Protein AF-A0A817YGF6-F1 (afdb_monomer_lite)

Secondary structure (DSSP, 8-state):
-HHHHHHHTSTT---SHHHHHHHHHHHHHHT-EEEEEE-STT--EEEE--TTTTSS---S-EEEEEEE-STT-EEEEE----

Sequence (82 aa):
MLRKVKKFSKNGVSDSTLGDIVPLTISNTFNIKIIIFTSVSNLSRIEIKPANGNNASLPQKTIFLAYNQYGIGHYDAAYPRT

Foldseek 3Di:
DVVVVVQCPDPPDCADPVNVCVVQVVCQVQLEKEWEAEPPPPPRIDIHHHPPVPPDDHRPYYWYWYWYPPDRIDIDGDDDDD

Structure (mmCIF, N/CA/C/O backbone):
data_AF-A0A817YGF6-F1
#
_entry.id   AF-A0A817YGF6-F1
#
loop_
_atom_site.group_PDB
_atom_site.id
_atom_site.type_symbol
_atom_site.label_atom_id
_atom_site.label_alt_id
_atom_site.label_comp_id
_atom_site.label_asym_id
_atom_site.label_entity_id
_atom_site.label_seq_id
_atom_site.pdbx_PDB_ins_code
_atom_site.Cartn_x
_atom_site.Cartn_y
_atom_site.Cartn_z
_atom_site.occupancy
_atom_site.B_iso_or_equiv
_atom_site.auth_seq_id
_atom_site.auth_comp_id
_atom_site.auth_asym_id
_atom_site.auth_atom_id
_atom_site.pdbx_PDB_model_num
ATOM 1 N N . MET A 1 1 ? 10.342 20.786 -4.381 1.00 64.00 1 MET A N 1
ATOM 2 C CA . MET A 1 1 ? 9.130 20.210 -3.754 1.00 64.00 1 MET A CA 1
ATOM 3 C C . MET A 1 1 ? 7.864 20.457 -4.582 1.00 64.00 1 MET A C 1
ATOM 5 O O . MET A 1 1 ? 7.286 19.483 -5.044 1.00 64.00 1 MET A O 1
ATOM 9 N N . LEU A 1 2 ? 7.498 21.710 -4.899 1.00 75.25 2 LEU A N 1
ATOM 10 C CA . LEU A 1 2 ? 6.299 22.047 -5.701 1.00 75.25 2 LEU A CA 1
ATOM 11 C C . LEU A 1 2 ? 6.160 21.285 -7.034 1.00 75.25 2 LEU A C 1
ATOM 13 O O . LEU A 1 2 ? 5.068 20.859 -7.393 1.00 75.25 2 LEU A O 1
ATOM 17 N N . ARG A 1 3 ? 7.263 21.092 -7.774 1.00 76.50 3 ARG A N 1
ATOM 18 C CA . ARG A 1 3 ? 7.250 20.343 -9.047 1.00 76.50 3 ARG A CA 1
ATOM 19 C C . ARG A 1 3 ? 6.871 18.865 -8.868 1.00 76.50 3 ARG A C 1
ATOM 21 O O . ARG A 1 3 ? 6.183 18.325 -9.723 1.00 76.50 3 ARG A O 1
ATOM 28 N N . LYS A 1 4 ? 7.279 18.234 -7.758 1.00 73.38 4 LYS A N 1
ATOM 29 C CA . LYS A 1 4 ? 6.925 16.838 -7.436 1.00 73.38 4 LYS A CA 1
ATOM 30 C C . LYS A 1 4 ? 5.444 16.723 -7.068 1.00 73.38 4 LYS A C 1
ATOM 32 O O . LYS A 1 4 ? 4.771 15.841 -7.580 1.00 73.38 4 LYS A O 1
ATOM 37 N N . VAL A 1 5 ? 4.926 17.676 -6.288 1.00 76.56 5 VAL A N 1
ATOM 38 C CA . VAL A 1 5 ? 3.496 17.759 -5.935 1.00 76.56 5 VAL A CA 1
ATOM 39 C C . VAL A 1 5 ? 2.625 17.935 -7.182 1.00 76.56 5 VAL A C 1
ATOM 41 O O . VAL A 1 5 ? 1.690 17.173 -7.383 1.00 76.56 5 VAL A O 1
ATOM 44 N N . LYS A 1 6 ? 2.981 18.870 -8.074 1.00 80.06 6 LYS A N 1
ATOM 45 C CA . LYS A 1 6 ? 2.272 19.077 -9.351 1.00 80.06 6 LYS A CA 1
ATOM 46 C C . LYS A 1 6 ? 2.341 17.872 -10.299 1.00 80.06 6 LYS A C 1
ATOM 48 O O . LYS A 1 6 ? 1.484 17.738 -11.165 1.00 80.06 6 LYS A O 1
ATOM 53 N N . LYS A 1 7 ? 3.386 17.041 -10.201 1.00 78.88 7 LYS A N 1
ATOM 54 C CA . LYS A 1 7 ? 3.483 15.788 -10.966 1.00 78.88 7 LYS A CA 1
ATOM 55 C C . LYS A 1 7 ? 2.541 14.742 -10.366 1.00 78.88 7 LYS A C 1
ATOM 57 O O . LYS A 1 7 ? 1.768 14.161 -11.110 1.00 78.88 7 LYS A O 1
ATOM 62 N N . PHE A 1 8 ? 2.577 14.56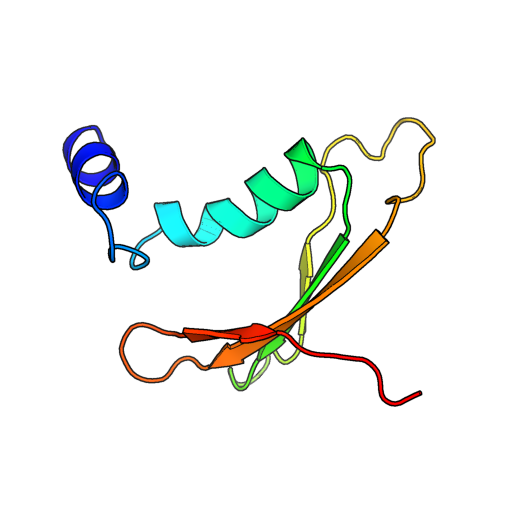2 -9.046 1.00 79.81 8 PHE A N 1
ATOM 63 C CA . PHE A 1 8 ? 1.734 13.607 -8.323 1.00 79.81 8 PHE A CA 1
ATOM 64 C C . PHE A 1 8 ? 0.234 13.922 -8.431 1.00 79.81 8 PHE A C 1
ATOM 66 O O . PHE A 1 8 ? -0.584 13.018 -8.487 1.00 79.81 8 PHE A O 1
ATOM 73 N N . SER A 1 9 ? -0.142 15.199 -8.541 1.00 79.25 9 SER A N 1
ATOM 74 C CA . SER A 1 9 ? -1.541 15.597 -8.740 1.00 79.25 9 SER A CA 1
ATOM 75 C C . SER A 1 9 ? -2.112 15.233 -10.119 1.00 79.25 9 SER A C 1
ATOM 77 O O . SER A 1 9 ? -3.261 15.564 -10.398 1.00 79.25 9 SER A O 1
ATOM 79 N N . LYS A 1 10 ? -1.320 14.639 -11.022 1.00 82.94 10 LYS A N 1
ATOM 80 C CA . LYS A 1 10 ? -1.791 14.173 -12.330 1.00 82.94 10 LYS A CA 1
ATOM 81 C C . LYS A 1 10 ? -2.263 12.726 -12.234 1.00 82.94 10 LYS A C 1
ATOM 83 O O . LYS A 1 10 ? -1.623 11.899 -11.591 1.00 82.94 10 LYS A O 1
ATOM 88 N N . ASN A 1 11 ? -3.334 12.409 -12.956 1.00 78.62 11 ASN A N 1
ATOM 89 C CA . ASN A 1 11 ? -3.828 11.039 -13.066 1.00 78.62 11 ASN A CA 1
ATOM 90 C C . ASN A 1 11 ? -2.738 10.102 -13.612 1.00 78.62 11 ASN A C 1
ATOM 92 O O . ASN A 1 11 ? -2.003 10.467 -14.530 1.00 78.62 11 ASN A O 1
ATOM 96 N N . GLY A 1 12 ? -2.659 8.896 -13.046 1.00 74.25 12 GLY A N 1
ATOM 97 C CA . GLY A 1 12 ? -1.704 7.864 -13.460 1.00 74.25 12 GLY A CA 1
ATOM 98 C C . GLY A 1 12 ? -0.285 8.026 -12.905 1.00 74.25 12 GLY A C 1
ATOM 99 O O . GLY A 1 12 ? 0.590 7.255 -13.283 1.00 74.25 12 GLY A O 1
ATOM 100 N N . VAL A 1 13 ? -0.038 8.997 -12.018 1.00 73.56 13 VAL A N 1
ATOM 101 C CA . VAL A 1 13 ? 1.259 9.166 -11.346 1.00 73.56 13 VAL A CA 1
ATOM 102 C C . VAL A 1 13 ? 1.190 8.583 -9.936 1.00 73.56 13 VAL A C 1
ATOM 104 O O . VAL A 1 13 ? 0.636 9.195 -9.027 1.00 73.56 13 VAL A O 1
ATOM 107 N N . SER A 1 14 ? 1.783 7.407 -9.755 1.00 68.25 14 SER A N 1
ATOM 108 C CA . SER A 1 14 ? 1.923 6.718 -8.463 1.00 68.25 14 SER A CA 1
ATOM 109 C C . SER A 1 14 ? 3.384 6.571 -8.019 1.00 68.25 14 SER A C 1
ATOM 111 O O . SER A 1 14 ? 3.643 6.195 -6.879 1.00 68.25 14 SER A O 1
ATOM 113 N N . ASP A 1 15 ? 4.343 6.904 -8.889 1.00 66.12 15 ASP A N 1
ATOM 114 C CA . ASP A 1 15 ? 5.778 6.805 -8.640 1.00 66.12 15 ASP A CA 1
ATOM 115 C C . ASP A 1 15 ? 6.288 8.023 -7.850 1.00 66.12 15 ASP A C 1
ATOM 117 O O . ASP A 1 15 ? 6.176 9.160 -8.315 1.00 66.12 15 ASP A O 1
ATOM 121 N N . SER A 1 16 ? 6.831 7.807 -6.640 1.00 66.19 16 SER A N 1
ATOM 122 C CA . SER A 1 16 ? 7.760 8.678 -5.876 1.00 66.19 16 SER A CA 1
ATOM 123 C C . SER A 1 16 ? 7.539 8.572 -4.361 1.00 66.19 16 SER A C 1
ATOM 125 O O . SER A 1 16 ? 6.545 8.027 -3.902 1.00 66.19 16 SER A O 1
ATOM 127 N N . THR A 1 17 ? 8.394 9.246 -3.584 1.00 70.06 17 THR A N 1
ATOM 128 C CA . THR A 1 17 ? 8.230 9.485 -2.136 1.00 70.06 17 THR A CA 1
ATOM 129 C C . THR A 1 17 ? 6.844 10.022 -1.742 1.00 70.06 17 THR A C 1
ATOM 131 O O . THR A 1 17 ? 6.417 9.849 -0.606 1.00 70.06 17 THR A O 1
ATOM 134 N N . LEU A 1 18 ? 6.135 10.705 -2.655 1.00 71.81 18 LEU A N 1
ATOM 135 C CA . LEU A 1 18 ? 4.757 11.144 -2.406 1.00 71.81 18 LEU A CA 1
ATOM 136 C C . LEU A 1 18 ? 3.738 10.006 -2.548 1.00 71.81 18 LEU A C 1
ATOM 138 O O . LE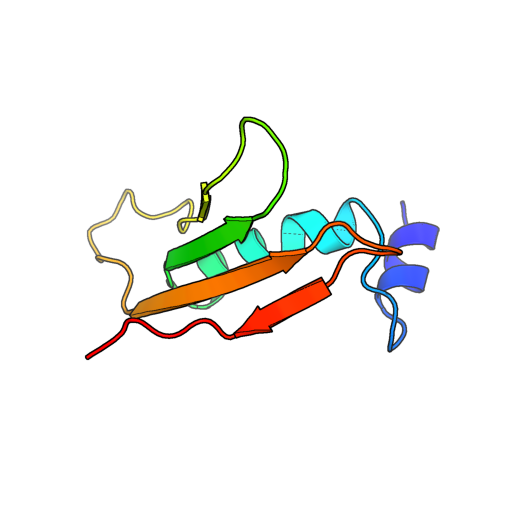U A 1 18 ? 2.718 10.055 -1.879 1.00 71.81 18 LEU A O 1
ATOM 142 N N . GLY A 1 19 ? 4.007 8.990 -3.369 1.00 73.06 19 GLY A N 1
ATOM 143 C CA . GLY A 1 19 ? 3.228 7.752 -3.398 1.00 73.06 19 GLY A CA 1
ATOM 144 C C . GLY A 1 19 ? 3.422 6.935 -2.119 1.00 73.06 19 GLY A C 1
ATOM 145 O O . GLY A 1 19 ? 2.447 6.453 -1.551 1.00 73.06 19 GLY A O 1
ATOM 146 N N . ASP A 1 20 ? 4.650 6.880 -1.596 1.00 76.88 20 ASP A N 1
ATOM 147 C CA . ASP A 1 20 ? 4.981 6.110 -0.385 1.00 76.88 20 ASP A CA 1
ATOM 148 C C . ASP A 1 20 ? 4.252 6.609 0.875 1.00 76.88 20 ASP A C 1
ATOM 150 O O . ASP A 1 20 ? 3.972 5.830 1.787 1.00 76.88 20 ASP A O 1
ATOM 154 N N . ILE A 1 21 ? 3.913 7.905 0.940 1.00 86.56 21 ILE A N 1
ATOM 155 C CA . ILE A 1 21 ? 3.170 8.477 2.073 1.00 86.56 21 ILE A CA 1
ATOM 156 C C . ILE A 1 21 ? 1.654 8.257 1.967 1.00 86.56 21 ILE A C 1
ATOM 158 O O . ILE A 1 21 ? 0.967 8.313 2.987 1.00 86.56 21 ILE A O 1
ATOM 162 N N . VAL A 1 22 ? 1.120 7.953 0.776 1.00 88.38 22 VAL A N 1
ATOM 163 C CA . VAL A 1 22 ? -0.330 7.792 0.556 1.00 88.38 22 VAL A CA 1
ATOM 164 C C . VAL A 1 22 ? -0.947 6.753 1.492 1.00 88.38 22 VAL A C 1
ATOM 166 O O . VAL A 1 22 ? -1.938 7.090 2.141 1.00 88.38 22 VAL A O 1
ATOM 169 N N . PRO A 1 23 ? -0.396 5.532 1.652 1.00 90.06 23 PRO A N 1
ATOM 170 C CA . PRO A 1 23 ? -0.977 4.553 2.565 1.00 90.06 23 PRO A CA 1
ATOM 171 C C . PRO A 1 23 ? -1.038 5.042 4.021 1.00 90.06 23 PRO A C 1
ATOM 173 O O . PRO A 1 23 ? -2.028 4.801 4.711 1.00 90.06 23 PRO A O 1
ATOM 176 N N . LEU A 1 24 ? -0.026 5.783 4.487 1.00 91.00 24 LEU A N 1
ATOM 177 C CA . LEU A 1 24 ? -0.028 6.375 5.828 1.00 91.00 24 LEU A CA 1
ATOM 178 C C . LEU A 1 24 ? -1.070 7.494 5.949 1.00 91.00 24 LEU A C 1
ATOM 180 O O . LEU A 1 24 ? -1.786 7.561 6.948 1.00 91.00 24 LEU A O 1
ATOM 184 N N . THR A 1 25 ? -1.195 8.352 4.934 1.00 91.31 25 THR A N 1
ATOM 185 C CA . THR A 1 25 ? -2.238 9.385 4.883 1.00 91.31 25 THR A CA 1
ATOM 186 C C . THR A 1 25 ? -3.629 8.757 4.927 1.00 91.31 25 THR A C 1
ATOM 188 O O . THR A 1 25 ? -4.424 9.137 5.778 1.00 91.31 25 THR A O 1
ATOM 191 N N . ILE A 1 26 ? -3.902 7.745 4.098 1.00 91.38 26 ILE A N 1
ATOM 192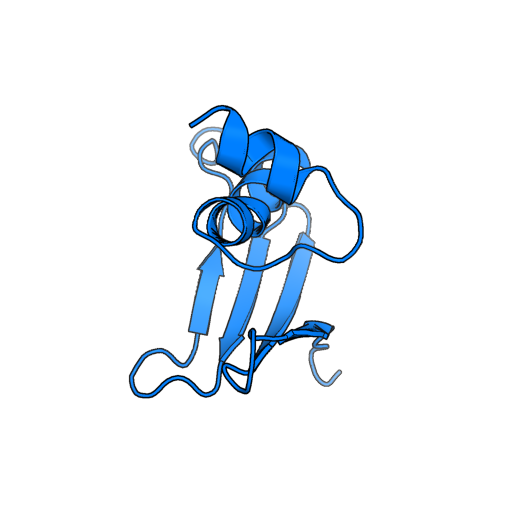 C CA . ILE A 1 26 ? -5.177 7.010 4.084 1.00 91.38 26 ILE A CA 1
ATOM 193 C C . ILE A 1 26 ? -5.453 6.379 5.454 1.00 91.38 26 ILE A C 1
ATOM 195 O O . ILE A 1 26 ? -6.554 6.525 5.987 1.00 91.38 26 ILE A O 1
ATOM 199 N N . SER A 1 27 ? -4.457 5.708 6.040 1.00 92.25 27 SER A N 1
ATOM 200 C CA . SER A 1 27 ? -4.575 5.082 7.359 1.00 92.25 27 SER A CA 1
ATOM 201 C C . SER A 1 27 ? -4.991 6.097 8.427 1.00 92.25 27 SER A C 1
ATOM 203 O O . SER A 1 27 ? -5.960 5.860 9.147 1.00 92.25 27 SER A O 1
ATOM 205 N N . ASN A 1 28 ? -4.332 7.259 8.468 1.00 90.94 28 ASN A N 1
ATOM 206 C CA . ASN A 1 28 ? -4.668 8.348 9.386 1.00 90.94 28 ASN A CA 1
ATOM 207 C C . ASN A 1 28 ? -6.053 8.951 9.122 1.00 90.94 28 ASN A C 1
ATOM 209 O O . ASN A 1 28 ? -6.819 9.139 10.062 1.00 90.94 28 ASN A O 1
ATOM 213 N N . THR A 1 29 ? -6.382 9.256 7.864 1.00 91.31 29 THR A N 1
ATOM 214 C CA . THR A 1 29 ? -7.634 9.933 7.493 1.00 91.31 29 THR A CA 1
ATOM 215 C C . THR A 1 29 ? -8.865 9.090 7.806 1.00 91.31 29 THR A C 1
ATOM 217 O O . THR A 1 29 ? -9.860 9.625 8.286 1.00 91.31 29 THR A O 1
ATOM 220 N N . PHE A 1 30 ? -8.808 7.781 7.553 1.00 91.12 30 PHE A N 1
ATOM 221 C CA . PHE A 1 30 ? -9.960 6.891 7.725 1.00 91.12 30 PHE A CA 1
ATOM 222 C C . PHE A 1 30 ? -9.920 6.064 9.013 1.00 91.12 30 PHE A C 1
ATOM 224 O O . PHE A 1 30 ? -10.819 5.260 9.243 1.00 91.12 30 PHE A O 1
ATOM 231 N N . ASN A 1 31 ? -8.890 6.234 9.846 1.00 90.25 31 ASN A N 1
ATOM 232 C CA . ASN A 1 31 ? -8.662 5.425 11.043 1.00 90.25 31 ASN A CA 1
ATOM 233 C C . ASN A 1 31 ? -8.706 3.904 10.759 1.00 90.25 31 ASN 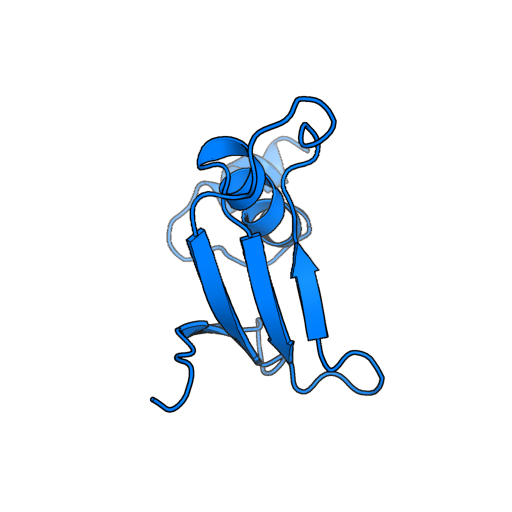A C 1
ATOM 235 O O . ASN A 1 31 ? -9.358 3.123 11.462 1.00 90.25 31 ASN A O 1
ATOM 239 N N . ILE A 1 32 ? -8.020 3.486 9.690 1.00 92.00 32 ILE A N 1
ATOM 240 C CA . ILE A 1 32 ? -7.920 2.083 9.268 1.00 92.00 32 ILE A CA 1
ATOM 241 C C . ILE A 1 32 ? -6.490 1.572 9.379 1.00 92.00 32 ILE A C 1
ATOM 243 O O . ILE A 1 32 ? -5.521 2.313 9.206 1.00 92.00 32 ILE A O 1
ATOM 247 N N . LYS A 1 33 ? -6.355 0.269 9.608 1.00 92.69 33 LYS A N 1
ATOM 248 C CA . LYS A 1 33 ? -5.085 -0.443 9.488 1.00 92.69 33 LYS A CA 1
ATOM 249 C C . LYS A 1 33 ? -4.906 -0.917 8.047 1.00 92.69 33 LYS A C 1
ATOM 251 O O . LYS A 1 33 ? -5.839 -1.468 7.467 1.00 92.69 33 LYS A O 1
ATOM 256 N N . ILE A 1 34 ? -3.711 -0.758 7.489 1.00 94.50 34 ILE A N 1
ATOM 257 C CA . ILE A 1 34 ? -3.365 -1.303 6.171 1.00 94.50 34 ILE A CA 1
ATOM 258 C C . ILE A 1 34 ? -2.230 -2.308 6.357 1.00 94.50 34 ILE A C 1
ATOM 260 O O . ILE A 1 34 ? -1.218 -2.005 6.990 1.00 94.50 34 ILE A O 1
ATOM 264 N N . ILE A 1 35 ? -2.408 -3.518 5.834 1.00 94.94 35 ILE A N 1
ATOM 265 C CA . ILE A 1 35 ? -1.367 -4.545 5.784 1.00 94.94 35 ILE A CA 1
ATOM 266 C C . ILE A 1 35 ? -1.014 -4.780 4.323 1.00 94.94 35 ILE A C 1
ATOM 268 O O . ILE A 1 35 ? -1.875 -5.149 3.532 1.00 94.94 35 ILE A O 1
ATOM 272 N N . ILE A 1 36 ? 0.252 -4.574 3.979 1.00 94.44 36 ILE A N 1
ATOM 273 C CA . ILE A 1 36 ? 0.772 -4.791 2.631 1.00 94.44 36 ILE A CA 1
ATOM 274 C C . ILE A 1 36 ? 1.642 -6.045 2.662 1.00 94.44 36 ILE A C 1
ATOM 276 O O . ILE A 1 36 ? 2.622 -6.099 3.404 1.00 94.44 36 ILE A O 1
ATOM 280 N N . PHE A 1 37 ? 1.292 -7.041 1.858 1.00 94.12 37 PHE A N 1
ATOM 281 C CA . PHE A 1 37 ? 2.134 -8.199 1.573 1.00 94.12 37 PHE A CA 1
ATOM 282 C C . PHE A 1 37 ? 2.948 -7.931 0.320 1.00 94.12 37 PHE A C 1
ATOM 284 O O . PHE A 1 37 ? 2.425 -7.374 -0.636 1.00 94.12 37 PHE A O 1
ATOM 291 N N . THR A 1 38 ? 4.217 -8.311 0.308 1.00 91.62 38 THR A N 1
ATOM 292 C CA . THR A 1 38 ? 5.126 -7.951 -0.785 1.00 91.62 38 THR A CA 1
ATOM 293 C C . THR A 1 38 ? 6.129 -9.059 -1.081 1.00 91.62 38 THR A C 1
ATOM 295 O O . THR A 1 38 ? 6.502 -9.832 -0.200 1.00 91.62 38 THR A O 1
ATOM 298 N N . SER A 1 39 ? 6.551 -9.135 -2.345 1.00 85.44 39 SER A N 1
ATOM 299 C CA . SER A 1 39 ? 7.606 -10.027 -2.839 1.00 85.44 39 SER A CA 1
ATOM 300 C C . SER A 1 39 ? 9.024 -9.461 -2.671 1.00 85.44 39 SER A C 1
ATOM 302 O O . SER A 1 39 ? 9.981 -10.013 -3.219 1.00 85.44 39 SER A O 1
ATOM 304 N N . VAL A 1 40 ? 9.192 -8.341 -1.963 1.00 86.69 40 VAL A N 1
ATOM 305 C CA . VAL A 1 40 ? 10.514 -7.778 -1.669 1.00 86.69 40 VAL A CA 1
ATOM 306 C C . VAL A 1 40 ? 11.244 -8.695 -0.685 1.00 86.69 40 VAL A C 1
ATOM 308 O O . VAL A 1 40 ? 10.743 -9.019 0.394 1.00 86.69 40 VAL A O 1
ATOM 311 N N . SER A 1 41 ? 12.461 -9.107 -1.046 1.00 85.12 41 SER A N 1
ATOM 312 C CA . SER A 1 41 ? 13.312 -9.937 -0.191 1.00 85.12 41 SER A CA 1
ATOM 313 C C . SER A 1 41 ? 13.514 -9.284 1.179 1.00 85.12 41 SER A C 1
ATOM 315 O O . SER A 1 41 ? 13.866 -8.107 1.248 1.00 85.12 41 SER A O 1
ATOM 317 N N . ASN A 1 42 ? 13.342 -10.054 2.256 1.00 87.19 42 ASN A N 1
ATOM 318 C CA . ASN A 1 42 ? 13.476 -9.615 3.656 1.00 87.19 42 ASN A CA 1
ATOM 319 C C . ASN A 1 42 ? 12.431 -8.597 4.145 1.00 87.19 42 ASN A C 1
ATOM 321 O O . ASN A 1 42 ? 12.526 -8.126 5.276 1.00 87.19 42 ASN A O 1
ATOM 325 N N . LEU A 1 43 ? 11.411 -8.287 3.342 1.00 87.38 43 LEU A N 1
ATOM 326 C CA . LEU A 1 43 ? 10.302 -7.428 3.742 1.00 87.38 43 LEU A CA 1
ATOM 327 C C . LEU A 1 43 ? 9.004 -8.013 3.195 1.00 87.38 43 LEU A C 1
ATOM 329 O O . LEU A 1 43 ? 8.449 -7.501 2.238 1.00 87.38 43 LEU A O 1
ATOM 333 N N . SER A 1 44 ? 8.531 -9.108 3.790 1.00 88.88 44 SER A N 1
ATOM 334 C CA . SER A 1 44 ? 7.330 -9.820 3.326 1.00 88.88 44 SER A CA 1
ATOM 335 C C . SER A 1 44 ? 6.020 -9.139 3.727 1.00 88.88 44 SER A C 1
ATOM 337 O O . SER A 1 44 ? 4.971 -9.399 3.132 1.00 88.88 44 SER A O 1
ATOM 339 N N . ARG A 1 45 ? 6.065 -8.274 4.748 1.00 93.25 45 ARG A N 1
ATOM 340 C CA . ARG A 1 45 ? 4.896 -7.609 5.320 1.00 93.25 45 ARG A CA 1
ATOM 341 C C . ARG A 1 45 ? 5.243 -6.216 5.830 1.00 93.25 45 ARG A C 1
ATOM 343 O O . ARG A 1 45 ? 6.151 -6.059 6.640 1.00 93.25 45 ARG A O 1
ATOM 350 N N . ILE A 1 46 ? 4.447 -5.234 5.424 1.00 92.75 46 ILE A N 1
ATOM 351 C CA . ILE A 1 46 ? 4.492 -3.859 5.923 1.00 92.75 46 ILE A CA 1
ATOM 352 C C . ILE A 1 46 ? 3.168 -3.580 6.631 1.00 92.75 46 ILE A C 1
ATOM 354 O O . ILE A 1 46 ? 2.091 -3.839 6.093 1.00 92.75 46 ILE A O 1
ATOM 358 N N . GLU A 1 47 ? 3.244 -3.074 7.858 1.00 93.44 47 GLU A N 1
ATOM 359 C CA . GLU A 1 47 ? 2.075 -2.734 8.664 1.00 93.44 47 GLU A CA 1
ATOM 360 C C . GLU A 1 47 ? 1.994 -1.225 8.850 1.00 93.44 47 GLU A C 1
ATOM 362 O O . GLU A 1 47 ? 2.909 -0.604 9.384 1.00 93.44 47 GLU A O 1
ATOM 367 N N . ILE A 1 48 ? 0.875 -0.649 8.423 1.00 92.44 48 ILE A N 1
ATOM 368 C CA . ILE A 1 48 ? 0.619 0.784 8.491 1.00 92.44 48 ILE A CA 1
ATOM 369 C C . ILE A 1 48 ? -0.565 1.002 9.421 1.00 92.44 48 ILE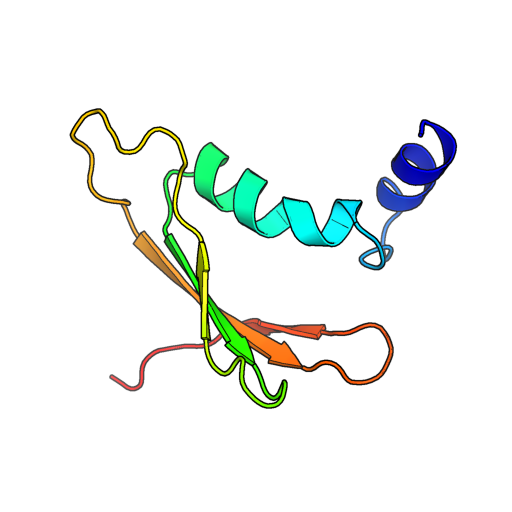 A C 1
ATOM 371 O O . ILE A 1 48 ? -1.632 0.397 9.262 1.00 92.44 48 ILE A O 1
ATOM 375 N N . LYS A 1 49 ? -0.342 1.845 10.427 1.00 91.12 49 LYS A N 1
ATOM 376 C CA . LYS A 1 49 ? -1.319 2.185 11.458 1.00 91.12 49 LYS A CA 1
ATOM 377 C C . LYS A 1 49 ? -1.487 3.698 11.556 1.00 91.12 49 LYS A C 1
ATOM 379 O O . LYS A 1 49 ? -0.518 4.418 11.304 1.00 91.12 49 LYS A O 1
ATOM 384 N N . PRO A 1 50 ? -2.660 4.165 12.008 1.00 89.12 50 PRO A N 1
ATOM 385 C CA . PRO A 1 50 ? -2.856 5.568 12.325 1.00 89.12 50 PRO A CA 1
ATOM 386 C C . PRO A 1 50 ? -1.886 6.017 13.431 1.00 89.12 50 PRO A C 1
ATOM 388 O O . PRO A 1 50 ? -1.754 5.346 14.456 1.00 89.12 50 PRO A O 1
ATOM 391 N N . ALA A 1 51 ? -1.223 7.160 13.245 1.00 82.75 51 ALA A N 1
ATOM 392 C CA . ALA A 1 51 ? -0.243 7.720 14.180 1.00 82.75 51 ALA A CA 1
ATOM 393 C C . ALA A 1 51 ? -0.876 8.185 15.505 1.00 82.75 51 ALA A C 1
ATOM 395 O O . ALA A 1 51 ? -0.235 8.137 16.551 1.00 82.75 51 ALA A O 1
ATOM 396 N N . ASN A 1 52 ? -2.152 8.583 15.480 1.00 69.69 52 ASN A N 1
ATOM 397 C CA . ASN A 1 52 ? -2.868 9.123 16.642 1.00 69.69 52 ASN A CA 1
ATOM 398 C C . ASN A 1 52 ? -3.567 8.049 17.502 1.00 69.69 52 ASN A C 1
ATOM 400 O O . ASN A 1 52 ? -4.434 8.373 18.312 1.00 69.69 52 ASN A O 1
ATOM 404 N N . GLY A 1 53 ? -3.182 6.775 17.372 1.00 54.69 53 GLY A N 1
ATOM 405 C CA . GLY A 1 53 ? -3.761 5.649 18.122 1.00 54.69 53 GLY A CA 1
ATOM 406 C C . GLY A 1 53 ? -3.538 5.665 19.644 1.00 54.69 53 GLY A C 1
ATOM 407 O O . GLY A 1 53 ? -3.988 4.749 20.326 1.00 54.69 53 GLY A O 1
ATOM 408 N N . ASN A 1 54 ? -2.886 6.696 20.194 1.00 52.03 54 ASN A N 1
ATOM 409 C CA . ASN A 1 54 ? -2.661 6.842 21.636 1.00 52.03 54 ASN A CA 1
ATOM 410 C C . ASN A 1 54 ? -3.931 7.229 22.419 1.00 52.03 54 ASN A C 1
ATOM 412 O O . ASN A 1 54 ? -3.918 7.152 23.642 1.00 52.03 54 ASN A O 1
ATOM 416 N N . ASN A 1 55 ? -5.036 7.568 21.739 1.00 51.97 55 ASN A N 1
ATOM 417 C CA . ASN 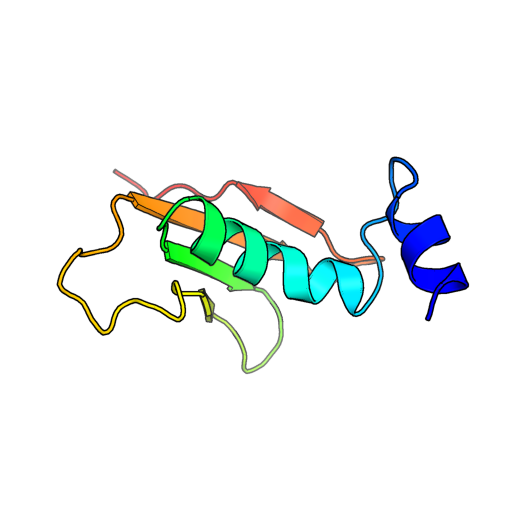A 1 55 ? -6.348 7.785 22.356 1.00 51.97 55 ASN A CA 1
ATOM 418 C C . ASN A 1 55 ? -7.389 6.769 21.829 1.00 51.97 55 ASN A C 1
ATOM 420 O O . ASN A 1 55 ? -8.220 7.055 20.969 1.00 51.97 55 ASN A O 1
ATOM 424 N N . ALA A 1 56 ? -7.313 5.559 22.388 1.00 51.47 56 ALA A N 1
ATOM 425 C CA . ALA A 1 56 ? -8.419 4.646 22.719 1.00 51.47 56 ALA A CA 1
ATOM 426 C C . ALA A 1 56 ? -9.365 4.078 21.637 1.00 51.47 56 ALA A C 1
ATOM 428 O O . ALA A 1 56 ? -10.219 3.267 21.990 1.00 51.47 56 ALA A O 1
ATOM 429 N N . SER A 1 57 ? -9.243 4.398 20.348 1.00 59.91 57 SER A N 1
ATOM 430 C CA . SER A 1 57 ? -10.065 3.739 19.315 1.00 59.91 57 SER A CA 1
ATOM 431 C C . SER A 1 57 ? -9.237 2.758 18.489 1.00 59.91 57 SER A C 1
ATOM 433 O O . SER A 1 57 ? -8.355 3.147 17.726 1.00 59.91 57 SER A O 1
ATOM 435 N N . LEU A 1 58 ? -9.521 1.459 18.656 1.00 66.69 58 LEU A N 1
ATOM 436 C CA . LEU A 1 58 ? -9.009 0.408 17.775 1.00 66.69 58 LEU A CA 1
ATOM 437 C C . LEU A 1 58 ? -9.327 0.780 16.315 1.00 66.69 58 LEU A C 1
ATOM 439 O O . LEU A 1 58 ? -10.413 1.310 16.057 1.00 66.69 58 LEU A O 1
ATOM 443 N N . PRO A 1 59 ? -8.415 0.514 15.359 1.00 65.69 59 PRO A N 1
ATOM 444 C CA . PRO A 1 59 ? -8.679 0.796 13.955 1.00 65.69 59 PRO A CA 1
ATOM 445 C C . PRO A 1 59 ? -9.983 0.114 13.546 1.00 65.69 59 PRO A C 1
ATOM 447 O O . PRO A 1 59 ? -10.168 -1.078 13.795 1.00 65.69 59 PRO A O 1
ATOM 450 N N . GLN A 1 60 ? -10.885 0.874 12.922 1.00 76.88 60 GLN A N 1
ATOM 451 C CA . GLN A 1 60 ? -12.249 0.406 12.662 1.00 76.88 60 GLN A CA 1
ATOM 452 C C . GLN A 1 60 ? -12.270 -0.810 11.733 1.00 76.88 60 GLN A C 1
ATOM 454 O O . GLN A 1 60 ? -13.168 -1.646 11.818 1.00 76.88 60 GLN A O 1
ATOM 459 N N . LYS A 1 61 ? -11.289 -0.896 10.825 1.00 88.25 61 LYS A N 1
ATOM 460 C CA . LYS A 1 61 ? -11.136 -1.967 9.836 1.00 88.25 61 LYS A CA 1
ATOM 461 C C . LYS A 1 61 ? -9.666 -2.196 9.498 1.00 88.25 61 LYS A C 1
ATOM 463 O O . LYS A 1 61 ? -8.824 -1.311 9.667 1.00 88.25 61 LYS A O 1
ATOM 468 N N . THR A 1 62 ? -9.382 -3.387 8.977 1.00 92.25 62 THR A N 1
ATOM 469 C CA . THR A 1 62 ? -8.100 -3.719 8.345 1.00 92.25 62 THR A CA 1
ATOM 470 C C . THR A 1 62 ? -8.318 -3.951 6.855 1.00 92.25 62 THR A C 1
ATOM 472 O O . THR A 1 62 ? -9.198 -4.724 6.483 1.00 92.25 62 THR A O 1
ATOM 475 N N . ILE A 1 63 ? -7.516 -3.294 6.019 1.00 94.44 63 ILE A N 1
ATOM 476 C CA . ILE A 1 63 ? -7.431 -3.546 4.577 1.00 94.44 63 ILE A CA 1
ATOM 477 C C . ILE A 1 63 ? -6.135 -4.300 4.296 1.00 94.44 63 ILE A C 1
ATOM 479 O O . ILE A 1 63 ? -5.090 -3.984 4.871 1.00 94.44 63 ILE A O 1
ATOM 483 N N . PHE A 1 64 ? -6.205 -5.282 3.404 1.00 94.88 64 PHE A N 1
ATOM 484 C CA . PHE A 1 64 ? -5.048 -6.034 2.947 1.00 94.88 64 PHE A CA 1
ATOM 485 C C . PHE A 1 64 ? -4.755 -5.677 1.493 1.00 94.88 64 PHE A C 1
ATOM 487 O O . PHE A 1 64 ? -5.659 -5.626 0.660 1.00 94.88 64 PHE A O 1
ATOM 494 N N . LEU A 1 65 ? -3.486 -5.429 1.202 1.00 94.62 65 LEU A N 1
ATOM 495 C CA . LEU A 1 65 ? -2.982 -5.147 -0.133 1.00 94.62 65 LEU A CA 1
ATOM 496 C C . LEU A 1 65 ? -1.864 -6.136 -0.461 1.00 94.62 65 LEU A C 1
ATOM 498 O O . LEU A 1 65 ? -1.086 -6.511 0.416 1.00 94.62 65 LEU A O 1
ATOM 502 N N . ALA A 1 66 ? -1.766 -6.530 -1.722 1.00 93.44 66 ALA A N 1
ATOM 503 C CA . ALA A 1 66 ? -0.591 -7.181 -2.276 1.00 93.44 66 ALA A CA 1
ATOM 504 C C . ALA A 1 66 ? 0.195 -6.143 -3.081 1.00 93.44 66 ALA A C 1
ATOM 506 O O . ALA A 1 66 ? -0.378 -5.441 -3.905 1.00 93.44 66 ALA A O 1
ATOM 507 N N . TYR A 1 67 ? 1.492 -6.024 -2.830 1.00 91.00 67 TYR A N 1
ATOM 508 C CA . TYR A 1 67 ? 2.396 -5.151 -3.560 1.00 91.00 67 TYR A CA 1
ATOM 509 C C . TYR A 1 67 ? 3.393 -5.985 -4.353 1.00 91.00 67 TYR A C 1
ATOM 511 O O . TYR A 1 67 ? 4.058 -6.869 -3.807 1.00 91.00 67 TYR A O 1
ATOM 519 N N . ASN A 1 68 ? 3.523 -5.671 -5.636 1.00 86.75 68 ASN A N 1
ATOM 520 C CA . ASN A 1 68 ? 4.602 -6.170 -6.470 1.00 86.75 68 ASN A CA 1
ATOM 521 C C . ASN A 1 68 ? 5.562 -5.021 -6.799 1.00 86.75 68 ASN A C 1
ATOM 523 O O . ASN A 1 68 ? 5.137 -3.890 -7.018 1.00 86.75 68 ASN A O 1
ATOM 527 N N . GLN A 1 69 ? 6.866 -5.305 -6.817 1.00 84.50 69 GLN A N 1
ATOM 528 C CA . GLN A 1 69 ? 7.886 -4.301 -7.146 1.00 84.50 69 GLN A CA 1
ATOM 529 C C . GLN A 1 69 ? 8.249 -4.248 -8.640 1.00 84.50 69 GLN A C 1
ATOM 531 O O . GLN A 1 69 ? 9.205 -3.571 -9.011 1.00 84.50 69 GLN A O 1
ATOM 536 N N . TYR A 1 70 ? 7.558 -5.000 -9.501 1.00 81.75 70 TYR A N 1
ATOM 537 C CA . TYR A 1 70 ? 7.894 -5.054 -10.924 1.00 81.75 70 TYR A CA 1
ATOM 538 C C . TYR A 1 70 ? 7.495 -3.748 -11.631 1.00 81.75 70 TYR A C 1
ATOM 540 O O . TYR A 1 70 ? 6.416 -3.201 -11.407 1.00 81.75 70 TYR A O 1
ATOM 548 N N . GLY A 1 71 ? 8.366 -3.242 -12.510 1.00 83.38 71 GLY A N 1
ATOM 549 C CA . GLY A 1 71 ? 8.137 -1.980 -13.217 1.00 83.38 71 GLY A CA 1
ATOM 550 C C . GLY A 1 71 ? 8.115 -0.779 -12.267 1.00 83.38 71 GLY A C 1
ATOM 551 O O . GLY A 1 71 ? 9.084 -0.535 -11.554 1.00 83.38 71 GLY A O 1
ATOM 552 N N . ILE A 1 72 ? 7.016 -0.021 -12.272 1.00 78.94 72 ILE A N 1
ATOM 553 C CA . ILE A 1 72 ? 6.810 1.131 -11.372 1.00 78.94 72 ILE A CA 1
ATOM 554 C C . ILE A 1 72 ? 6.250 0.734 -9.995 1.00 78.94 72 ILE A C 1
ATOM 556 O O . ILE A 1 72 ? 6.042 1.603 -9.151 1.00 78.94 72 ILE A O 1
ATOM 560 N N . GLY A 1 73 ? 6.012 -0.563 -9.778 1.00 83.44 73 GLY A N 1
ATOM 561 C CA . GLY A 1 73 ? 5.308 -1.098 -8.620 1.00 83.44 73 GLY A CA 1
ATOM 562 C C . GLY A 1 73 ? 3.787 -1.037 -8.777 1.00 83.44 73 GLY A C 1
ATOM 563 O O . GLY A 1 73 ? 3.238 -0.100 -9.362 1.00 83.44 73 GLY A O 1
ATOM 564 N N . HIS A 1 74 ? 3.092 -2.047 -8.259 1.00 86.00 74 HIS A N 1
ATOM 565 C CA . HIS A 1 74 ? 1.634 -2.145 -8.332 1.00 86.00 74 HIS A CA 1
ATOM 566 C C . HIS A 1 74 ? 1.047 -2.654 -7.018 1.00 86.00 74 HIS A C 1
ATOM 568 O O . HIS A 1 74 ? 1.638 -3.515 -6.365 1.00 86.00 74 HIS A O 1
ATOM 574 N N . TYR A 1 75 ? -0.124 -2.126 -6.658 1.00 89.06 75 TYR A N 1
ATOM 575 C CA . TYR A 1 75 ? -0.912 -2.581 -5.518 1.00 89.06 75 TYR A CA 1
ATOM 576 C C . TYR A 1 75 ? -2.195 -3.247 -6.008 1.00 89.06 75 TYR A C 1
ATOM 578 O O . TYR A 1 75 ? -2.957 -2.644 -6.757 1.00 89.06 75 TYR A O 1
ATOM 586 N N . ASP A 1 76 ? -2.464 -4.445 -5.507 1.00 91.62 76 ASP A N 1
ATOM 587 C CA . ASP A 1 76 ? -3.699 -5.190 -5.715 1.00 91.62 76 ASP A CA 1
ATOM 588 C C . ASP A 1 76 ? -4.446 -5.367 -4.392 1.00 91.62 76 ASP A C 1
ATOM 590 O O . ASP A 1 76 ? -3.842 -5.450 -3.317 1.00 91.62 76 ASP A O 1
ATOM 594 N N . ALA A 1 77 ? -5.775 -5.444 -4.455 1.00 92.94 77 ALA A N 1
ATOM 595 C CA . ALA A 1 77 ? -6.573 -5.799 -3.289 1.00 92.94 77 ALA A CA 1
ATOM 596 C C . ALA A 1 77 ? -6.289 -7.254 -2.888 1.00 92.94 77 ALA A C 1
ATOM 598 O O . ALA A 1 77 ? -6.310 -8.156 -3.725 1.00 92.94 77 ALA A O 1
ATOM 599 N N . ALA A 1 78 ? -6.049 -7.485 -1.598 1.00 92.44 78 ALA A N 1
ATOM 600 C CA . ALA A 1 78 ? -5.912 -8.820 -1.037 1.00 92.44 78 ALA A CA 1
ATOM 601 C C . ALA A 1 78 ? -7.065 -9.101 -0.071 1.00 92.44 78 ALA A C 1
ATOM 603 O O . ALA A 1 78 ? -7.549 -8.212 0.632 1.00 92.44 78 ALA A O 1
ATOM 604 N N . TYR A 1 79 ? -7.487 -10.361 -0.015 1.00 88.56 79 TYR A N 1
ATOM 605 C CA . TYR A 1 79 ? -8.587 -10.798 0.834 1.00 88.56 79 TYR A CA 1
ATOM 606 C C . TYR A 1 79 ? -8.135 -11.994 1.676 1.00 88.56 79 TYR A C 1
ATOM 608 O O . TYR A 1 79 ? -7.477 -12.894 1.144 1.00 88.56 79 TYR A O 1
ATOM 616 N N . PRO A 1 80 ? -8.457 -12.027 2.981 1.00 81.50 80 PRO A N 1
ATOM 617 C CA . PRO A 1 80 ? -8.286 -13.231 3.781 1.00 81.50 80 PRO A CA 1
ATOM 618 C C . PRO A 1 80 ? -9.068 -14.379 3.138 1.00 81.50 80 PRO A C 1
ATOM 620 O O . PRO A 1 80 ? -10.194 -14.176 2.685 1.00 81.50 80 PRO A O 1
ATOM 623 N N . ARG A 1 81 ? -8.494 -15.585 3.115 1.00 81.62 81 ARG A N 1
ATOM 624 C CA . ARG A 1 81 ? -9.285 -16.779 2.802 1.00 81.62 81 ARG A CA 1
ATOM 625 C C . ARG A 1 81 ? -10.233 -17.014 3.980 1.00 81.62 81 ARG A C 1
ATOM 627 O O . ARG A 1 81 ? -9.752 -17.255 5.085 1.00 81.62 81 ARG A O 1
ATOM 634 N N . THR A 1 82 ? -11.531 -16.847 3.747 1.00 67.69 82 THR A N 1
ATOM 635 C CA . THR A 1 82 ? -12.612 -17.231 4.669 1.00 67.69 82 THR A CA 1
ATOM 636 C C . THR A 1 82 ? -12.939 -18.703 4.537 1.00 67.69 82 THR A C 1
ATOM 638 O O . THR A 1 82 ? -12.932 -19.172 3.375 1.00 67.69 82 THR A O 1
#

Radius of gyration: 14.24 Å; chains: 1; bounding box: 26×39×36 Å

pLDDT: mean 82.41, std 11.24, range [51.47, 94.94]